Protein AF-A0A6C0JIH0-F1 (afdb_monomer)

Radius of gyration: 17.55 Å; Cα contacts (8 Å, |Δi|>4): 135; chains: 1; bounding box: 42×33×51 Å

Structure (mmCIF, N/CA/C/O backbone):
data_AF-A0A6C0JIH0-F1
#
_entry.id   AF-A0A6C0JIH0-F1
#
loop_
_atom_site.group_PDB
_atom_site.id
_atom_site.type_symbol
_atom_site.label_atom_id
_atom_site.label_alt_id
_atom_site.label_comp_id
_atom_site.label_asym_id
_atom_site.label_entity_id
_atom_site.label_seq_id
_atom_site.pdbx_PDB_ins_code
_atom_site.Cartn_x
_atom_site.Cartn_y
_atom_site.Cartn_z
_atom_site.occupancy
_atom_site.B_iso_or_equiv
_atom_site.auth_seq_id
_atom_site.auth_comp_id
_atom_site.auth_asym_id
_atom_site.auth_atom_id
_atom_site.pdbx_PDB_model_num
ATOM 1 N N . MET A 1 1 ? 22.378 2.045 -14.310 1.00 65.38 1 MET A N 1
ATOM 2 C CA . MET A 1 1 ? 21.344 2.933 -13.724 1.00 65.38 1 MET A CA 1
ATOM 3 C C . MET A 1 1 ? 20.249 2.045 -13.143 1.00 65.38 1 MET A C 1
ATOM 5 O O . MET A 1 1 ? 20.230 0.883 -13.535 1.00 65.38 1 MET A O 1
ATOM 9 N N . PRO A 1 2 ? 19.409 2.491 -12.189 1.00 82.62 2 PRO A N 1
ATOM 10 C CA . PRO A 1 2 ? 18.279 1.664 -11.774 1.00 82.62 2 PRO A CA 1
ATOM 11 C C . PRO A 1 2 ? 17.350 1.411 -12.972 1.00 82.62 2 PRO A C 1
ATOM 13 O O . PRO A 1 2 ? 17.212 2.268 -13.845 1.00 82.62 2 PRO A O 1
ATOM 16 N N . GLU A 1 3 ? 16.750 0.228 -13.029 1.00 93.25 3 GLU A N 1
ATOM 17 C CA . GLU A 1 3 ? 15.814 -0.181 -14.080 1.00 93.25 3 GLU A CA 1
ATOM 18 C C . GLU A 1 3 ? 14.393 -0.189 -13.512 1.00 93.25 3 GLU A C 1
ATOM 20 O O . GLU A 1 3 ? 14.162 -0.622 -12.381 1.00 93.25 3 GLU A O 1
ATOM 25 N N . CYS A 1 4 ? 13.428 0.324 -14.273 1.00 96.00 4 CYS A N 1
ATOM 26 C CA . CYS A 1 4 ? 12.030 0.291 -13.879 1.00 96.00 4 CYS A CA 1
ATOM 27 C C . CYS A 1 4 ? 11.473 -1.120 -14.095 1.00 96.00 4 CYS A C 1
ATOM 29 O O . CYS A 1 4 ? 11.242 -1.507 -15.235 1.00 96.00 4 CYS A O 1
ATOM 31 N N . ALA A 1 5 ? 11.166 -1.856 -13.023 1.00 94.56 5 ALA A N 1
ATOM 32 C CA . ALA A 1 5 ? 10.675 -3.239 -13.129 1.00 94.56 5 ALA A CA 1
ATOM 33 C C . ALA A 1 5 ? 9.310 -3.393 -13.842 1.00 94.56 5 ALA A C 1
ATOM 35 O O . ALA A 1 5 ? 8.899 -4.510 -14.127 1.00 94.56 5 ALA A O 1
ATOM 36 N N . ILE A 1 6 ? 8.609 -2.288 -14.128 1.00 94.75 6 ILE A N 1
ATOM 37 C CA . ILE A 1 6 ? 7.321 -2.290 -14.839 1.00 94.75 6 ILE A CA 1
ATOM 38 C C . ILE A 1 6 ? 7.528 -2.278 -16.362 1.00 94.75 6 ILE A C 1
ATOM 40 O O . ILE A 1 6 ? 6.880 -3.033 -17.076 1.00 94.75 6 ILE A O 1
ATOM 44 N N . CYS A 1 7 ? 8.413 -1.415 -16.878 1.00 95.94 7 CYS A N 1
ATOM 45 C CA . CYS A 1 7 ? 8.642 -1.265 -18.324 1.00 95.94 7 CYS A CA 1
ATOM 46 C C . CYS A 1 7 ? 10.008 -1.773 -18.804 1.00 95.94 7 CYS A C 1
ATOM 48 O O . CYS A 1 7 ? 10.285 -1.713 -19.999 1.00 95.94 7 CYS A O 1
ATOM 50 N N . LEU A 1 8 ? 10.861 -2.228 -17.880 1.00 94.56 8 LEU A N 1
ATOM 51 C CA . LEU A 1 8 ? 12.240 -2.674 -18.110 1.00 94.56 8 LEU A CA 1
ATOM 52 C C . LEU A 1 8 ? 13.145 -1.602 -18.749 1.00 94.56 8 LEU A C 1
ATOM 54 O O . LEU A 1 8 ? 14.182 -1.902 -19.329 1.00 94.56 8 LEU A O 1
ATOM 58 N N . GLY A 1 9 ? 12.748 -0.329 -18.661 1.00 94.88 9 GLY A N 1
ATOM 59 C CA . GLY A 1 9 ? 13.534 0.811 -19.129 1.00 94.88 9 GLY A CA 1
ATOM 60 C C . GLY A 1 9 ? 14.396 1.416 -18.022 1.00 94.88 9 GLY A C 1
ATOM 61 O O . GLY A 1 9 ? 14.015 1.401 -16.849 1.00 94.88 9 GLY A O 1
ATOM 62 N N . GLU A 1 10 ? 15.531 2.015 -18.392 1.00 94.44 10 GLU A N 1
ATOM 63 C CA . GLU A 1 10 ? 16.368 2.769 -17.453 1.00 94.44 10 GLU A CA 1
ATOM 64 C C . GLU A 1 10 ? 15.574 3.909 -16.806 1.00 94.44 10 GLU A C 1
ATOM 66 O O . GLU A 1 10 ? 15.015 4.761 -17.495 1.00 94.44 10 GLU A O 1
ATOM 71 N N . VAL A 1 11 ? 15.581 3.970 -15.474 1.00 94.25 11 VAL A N 1
ATOM 72 C CA . VAL A 1 11 ? 14.970 5.057 -14.710 1.00 94.25 11 VAL A CA 1
ATOM 73 C C . VAL A 1 11 ? 16.050 5.868 -14.007 1.00 94.25 11 VAL A C 1
ATOM 75 O O . VAL A 1 11 ? 17.052 5.354 -13.513 1.00 94.25 11 VAL A O 1
ATOM 78 N N . ARG A 1 12 ? 15.856 7.185 -13.960 1.00 89.31 12 ARG A N 1
ATOM 79 C CA . ARG A 1 12 ? 16.715 8.099 -13.202 1.00 89.31 12 ARG A CA 1
ATOM 80 C C . ARG A 1 12 ? 15.926 8.720 -12.068 1.00 89.31 12 ARG A C 1
ATOM 82 O O . ARG A 1 12 ? 14.795 9.155 -12.287 1.00 89.31 12 ARG A O 1
ATOM 89 N N . SER A 1 13 ? 16.555 8.818 -10.900 1.00 86.69 13 SER A N 1
ATOM 90 C CA . SER A 1 13 ? 16.033 9.573 -9.765 1.00 86.69 13 SER A CA 1
ATOM 91 C C . SER A 1 13 ? 15.925 11.045 -10.154 1.00 86.69 13 SER A C 1
ATOM 93 O O . SER A 1 13 ? 16.925 11.699 -10.451 1.00 86.69 13 SER A O 1
ATOM 95 N N . THR A 1 14 ? 14.705 11.563 -10.188 1.00 88.31 14 THR A N 1
ATOM 96 C CA . THR A 1 14 ? 14.410 12.966 -10.511 1.00 88.31 14 THR A CA 1
ATOM 97 C C . THR A 1 14 ? 13.363 13.491 -9.534 1.00 88.31 14 THR A C 1
ATOM 99 O O . THR A 1 14 ? 12.845 12.733 -8.719 1.00 88.31 14 THR A O 1
ATOM 102 N N . ARG A 1 15 ? 13.001 14.778 -9.627 1.00 83.69 15 ARG A N 1
ATOM 103 C CA . ARG A 1 15 ? 11.861 15.315 -8.860 1.00 83.69 15 ARG A CA 1
ATOM 104 C C . ARG A 1 15 ? 10.540 14.598 -9.168 1.00 83.69 15 ARG A C 1
ATOM 106 O O . ARG A 1 15 ? 9.658 14.616 -8.326 1.00 83.69 15 ARG A O 1
ATOM 113 N N . ALA A 1 16 ? 10.410 14.002 -10.355 1.00 86.31 16 ALA A N 1
ATOM 114 C CA . ALA A 1 16 ? 9.224 13.247 -10.751 1.00 86.31 16 ALA A CA 1
ATOM 115 C C . ALA A 1 16 ? 9.332 11.758 -10.373 1.00 86.31 16 ALA A C 1
ATOM 117 O O . ALA A 1 16 ? 8.358 11.157 -9.930 1.00 86.31 16 ALA A O 1
ATOM 118 N N . ASN A 1 17 ? 10.517 11.161 -10.517 1.00 89.12 17 ASN A N 1
ATOM 119 C CA . ASN A 1 17 ? 10.767 9.750 -10.213 1.00 89.12 17 ASN A CA 1
ATOM 120 C C . ASN A 1 17 ? 11.426 9.621 -8.834 1.00 89.12 17 ASN A C 1
ATOM 122 O O . ASN A 1 17 ? 12.623 9.329 -8.728 1.00 89.12 17 ASN A O 1
ATOM 126 N N . THR A 1 18 ? 10.671 9.908 -7.779 1.00 89.19 18 THR A N 1
ATOM 127 C CA . THR A 1 18 ? 11.139 9.698 -6.407 1.00 89.19 18 THR A CA 1
ATOM 128 C C . THR A 1 18 ? 10.985 8.228 -6.010 1.00 89.19 18 THR A C 1
ATOM 130 O O . THR A 1 18 ? 10.045 7.574 -6.469 1.00 89.19 18 THR A O 1
ATOM 133 N N . PRO A 1 19 ? 11.867 7.690 -5.151 1.00 91.94 19 PRO A N 1
ATOM 134 C CA . PRO A 1 19 ? 11.647 6.379 -4.559 1.00 91.94 19 PRO A CA 1
ATOM 135 C C . PRO A 1 19 ? 10.316 6.326 -3.806 1.00 91.94 19 PRO A C 1
ATOM 137 O O . PRO A 1 19 ? 9.944 7.289 -3.133 1.00 91.94 19 PRO A O 1
ATOM 140 N N . ILE A 1 20 ? 9.621 5.194 -3.893 1.00 92.69 20 ILE A N 1
ATOM 141 C CA . ILE A 1 20 ? 8.465 4.909 -3.032 1.00 92.69 20 ILE A CA 1
ATOM 142 C C . ILE A 1 20 ? 8.936 4.536 -1.614 1.00 92.69 20 ILE A C 1
ATOM 144 O O . ILE A 1 20 ? 10.136 4.388 -1.377 1.00 92.69 20 ILE A O 1
ATOM 148 N N . ARG A 1 21 ? 8.005 4.335 -0.667 1.00 89.19 21 ARG A N 1
ATOM 149 C CA . ARG A 1 21 ? 8.291 4.069 0.763 1.00 89.19 21 ARG A CA 1
ATOM 150 C C . ARG A 1 21 ? 9.357 2.989 1.000 1.00 89.19 21 ARG A C 1
ATOM 152 O O . ARG A 1 21 ? 10.185 3.131 1.891 1.00 89.19 21 ARG A O 1
ATOM 159 N N . CYS A 1 22 ? 9.371 1.926 0.193 1.00 91.69 22 CYS A N 1
ATOM 160 C CA . CYS A 1 22 ? 10.333 0.828 0.327 1.00 91.69 22 CYS A CA 1
ATOM 161 C C . CYS A 1 22 ? 11.723 1.105 -0.286 1.00 91.69 22 CYS A C 1
ATOM 163 O O . CYS A 1 22 ? 12.579 0.226 -0.248 1.00 91.69 2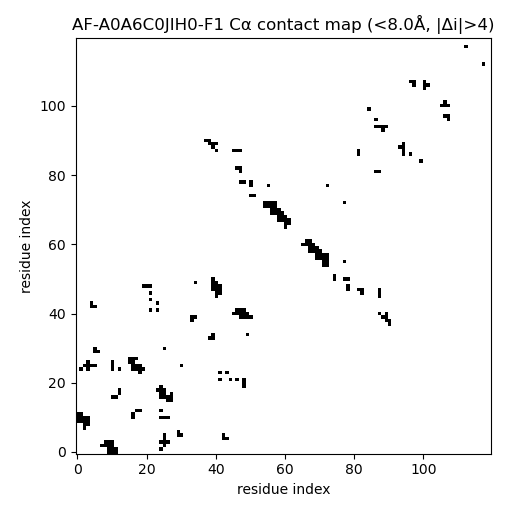2 CYS A O 1
ATOM 165 N N . GLY A 1 23 ? 11.940 2.274 -0.899 1.00 92.12 23 GLY A N 1
ATOM 166 C CA . GLY A 1 23 ? 13.212 2.690 -1.502 1.00 92.12 23 GLY A CA 1
ATOM 167 C C . GLY A 1 23 ? 13.401 2.338 -2.984 1.00 92.12 23 GLY A C 1
ATOM 168 O O . GLY A 1 23 ? 14.388 2.766 -3.579 1.00 92.12 23 GLY A O 1
ATOM 169 N N . HIS A 1 24 ? 12.472 1.607 -3.609 1.00 94.50 24 HIS A N 1
ATOM 170 C CA . HIS A 1 24 ? 12.531 1.298 -5.046 1.00 94.50 24 HIS A CA 1
ATOM 171 C C . HIS A 1 24 ? 12.050 2.478 -5.900 1.00 94.50 24 HIS A C 1
ATOM 173 O O . HIS A 1 24 ? 11.208 3.264 -5.466 1.00 94.50 24 HIS A O 1
ATOM 179 N N . ILE A 1 25 ? 12.584 2.608 -7.118 1.00 95.44 25 ILE A N 1
ATOM 180 C CA . ILE A 1 25 ? 12.318 3.735 -8.022 1.00 95.44 25 ILE A CA 1
ATOM 181 C C . ILE A 1 25 ? 11.697 3.214 -9.313 1.00 95.44 25 ILE A C 1
ATOM 183 O O . ILE A 1 25 ? 12.180 2.252 -9.904 1.00 95.44 25 ILE A O 1
ATOM 187 N N . PHE A 1 26 ? 10.659 3.901 -9.775 1.00 96.25 26 PHE A N 1
ATOM 188 C CA . PHE A 1 26 ? 9.955 3.613 -11.019 1.00 96.25 26 PHE A CA 1
ATOM 189 C C . PHE A 1 26 ? 9.714 4.923 -11.770 1.00 96.25 26 PHE A C 1
ATOM 191 O O . PHE A 1 26 ? 9.814 6.007 -11.190 1.00 96.25 26 PHE A O 1
ATOM 198 N N . HIS A 1 27 ? 9.392 4.846 -13.060 1.00 96.56 27 HIS A N 1
ATOM 199 C CA . HIS A 1 27 ? 8.872 6.020 -13.752 1.00 96.56 27 HIS A CA 1
ATOM 200 C C . HIS A 1 27 ? 7.532 6.430 -13.137 1.00 96.56 27 HIS A C 1
ATOM 202 O O . HIS A 1 27 ? 6.692 5.561 -12.897 1.00 96.56 27 HIS A O 1
ATOM 208 N N . SER A 1 28 ? 7.299 7.734 -12.953 1.00 94.50 28 SER A N 1
ATOM 209 C CA . SER A 1 28 ? 6.048 8.237 -12.363 1.00 94.50 28 SER A CA 1
ATOM 210 C C . SER A 1 28 ? 4.810 7.710 -13.093 1.00 94.50 28 SER A C 1
ATOM 212 O O . SER A 1 28 ? 3.846 7.306 -12.457 1.00 94.50 28 SER A O 1
ATOM 214 N N . HIS A 1 29 ? 4.852 7.652 -14.429 1.00 95.00 29 HIS A N 1
ATOM 215 C CA . HIS A 1 29 ? 3.738 7.136 -15.229 1.00 95.00 29 HIS A CA 1
ATOM 216 C C . HIS A 1 29 ? 3.545 5.620 -15.072 1.00 95.00 29 HIS A C 1
ATOM 218 O O . HIS A 1 29 ? 2.412 5.154 -15.060 1.00 95.00 29 HIS A O 1
ATOM 224 N N . CYS A 1 30 ? 4.629 4.847 -14.923 1.00 96.50 30 CYS A N 1
ATOM 225 C CA . CYS A 1 30 ? 4.537 3.404 -14.712 1.00 96.50 30 CYS A CA 1
ATOM 226 C C . CYS A 1 30 ? 3.901 3.090 -13.359 1.00 96.50 30 CYS A C 1
ATOM 228 O O . CYS A 1 30 ? 2.974 2.291 -13.297 1.00 96.50 30 CYS A O 1
ATOM 230 N N . ILE A 1 31 ? 4.381 3.727 -12.285 1.00 94.81 31 ILE A N 1
ATOM 231 C CA . ILE A 1 31 ? 3.851 3.468 -10.943 1.00 94.81 31 ILE A CA 1
ATOM 232 C C . ILE A 1 31 ? 2.435 4.023 -10.770 1.00 94.81 31 ILE A C 1
ATOM 234 O O . ILE A 1 31 ? 1.643 3.428 -10.052 1.00 94.81 31 ILE A O 1
ATOM 238 N N . GLN A 1 32 ? 2.085 5.114 -11.460 1.00 93.12 32 GLN A N 1
ATOM 239 C CA . GLN A 1 32 ? 0.709 5.604 -11.470 1.00 93.12 32 GLN A CA 1
ATOM 240 C C . GLN A 1 32 ? -0.229 4.611 -12.161 1.00 93.12 32 GLN A C 1
ATOM 242 O O . GLN A 1 32 ? -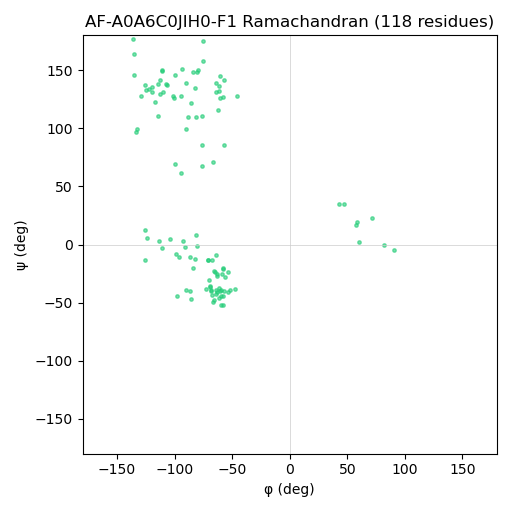1.224 4.232 -11.564 1.00 93.12 32 GLN A O 1
ATOM 247 N N . LYS A 1 33 ? 0.130 4.103 -13.349 1.00 94.12 33 LYS A N 1
ATOM 248 C CA . LYS A 1 33 ? -0.663 3.069 -14.035 1.00 94.12 33 LYS A CA 1
ATOM 249 C C . LYS A 1 33 ? -0.841 1.818 -13.170 1.00 94.12 33 LYS A C 1
ATOM 251 O O . LYS A 1 33 ? -1.923 1.258 -13.128 1.00 94.12 33 LYS A O 1
ATOM 256 N N . TRP A 1 34 ? 0.210 1.420 -12.451 1.00 93.19 34 TRP A N 1
ATOM 257 C CA . TRP A 1 34 ? 0.158 0.309 -11.498 1.00 93.19 34 TRP A CA 1
ATOM 258 C C . TRP A 1 34 ? -0.898 0.539 -10.406 1.00 93.19 34 TRP A C 1
ATOM 260 O O . TRP A 1 34 ? -1.700 -0.347 -10.133 1.00 93.19 34 TRP A O 1
ATOM 270 N N . LYS A 1 35 ? -0.957 1.756 -9.845 1.00 89.81 35 LYS A N 1
ATOM 271 C CA . LYS A 1 35 ? -2.009 2.146 -8.895 1.00 89.81 35 LYS A CA 1
ATOM 272 C C . LYS A 1 35 ? -3.398 2.160 -9.526 1.00 89.81 35 LYS A C 1
ATOM 274 O O . LYS A 1 35 ? -4.347 1.719 -8.891 1.00 89.81 35 LYS A O 1
ATOM 279 N N . ASP A 1 36 ? -3.512 2.677 -10.746 1.00 88.50 36 ASP A N 1
ATOM 280 C CA . ASP A 1 36 ? -4.786 2.773 -11.466 1.00 88.50 36 ASP A CA 1
ATOM 281 C C . ASP A 1 36 ? -5.354 1.379 -11.807 1.00 88.50 36 ASP A C 1
ATOM 283 O O . ASP A 1 36 ? -6.560 1.226 -11.965 1.00 88.50 36 ASP A O 1
ATOM 287 N N . GLU A 1 37 ? -4.497 0.355 -11.869 1.00 86.75 37 GLU A N 1
ATOM 288 C CA . GLU A 1 37 ? -4.864 -1.066 -11.984 1.00 86.75 37 GLU A CA 1
ATOM 289 C C . GLU A 1 37 ? -5.245 -1.702 -10.627 1.00 86.75 37 GLU A C 1
ATOM 291 O O . GLU A 1 37 ? -5.393 -2.916 -10.535 1.00 86.75 37 GLU A O 1
ATOM 296 N N . GLY A 1 38 ? -5.374 -0.905 -9.560 1.00 81.00 38 GLY A N 1
ATOM 297 C CA . GLY A 1 38 ? -5.711 -1.363 -8.207 1.00 81.00 38 GLY A CA 1
ATOM 298 C C . GLY A 1 38 ? -4.522 -1.905 -7.409 1.00 81.00 38 GLY A C 1
ATOM 299 O O . GLY A 1 38 ? -4.671 -2.263 -6.243 1.00 81.00 38 GLY A O 1
ATOM 300 N N . LYS A 1 39 ? -3.314 -1.933 -7.987 1.00 85.81 39 LYS A N 1
ATOM 301 C CA . LYS A 1 39 ? -2.138 -2.532 -7.346 1.00 85.81 39 LYS A CA 1
ATOM 302 C C . LYS A 1 39 ? -1.442 -1.533 -6.430 1.00 85.81 39 LYS A C 1
ATOM 304 O O . LYS A 1 39 ? -0.966 -0.477 -6.852 1.00 85.81 39 LYS A O 1
ATOM 309 N N . ASN A 1 40 ? -1.322 -1.891 -5.157 1.00 85.75 40 ASN A N 1
ATOM 310 C CA . ASN A 1 40 ? -0.763 -1.030 -4.113 1.00 85.75 40 ASN A CA 1
ATOM 311 C C . ASN A 1 40 ? 0.568 -1.536 -3.520 1.00 85.75 40 ASN A C 1
ATOM 313 O O . ASN A 1 40 ? 1.126 -0.921 -2.602 1.00 85.75 40 ASN A O 1
ATOM 317 N N . THR A 1 41 ? 1.091 -2.639 -4.055 1.00 88.38 41 THR A N 1
ATOM 318 C CA . THR A 1 41 ? 2.338 -3.294 -3.647 1.00 88.38 41 THR A CA 1
ATOM 319 C C . THR A 1 41 ? 3.492 -2.932 -4.583 1.00 88.38 41 THR A C 1
ATOM 321 O O . THR A 1 41 ? 3.327 -2.718 -5.786 1.00 88.38 41 THR A O 1
ATOM 324 N N . CYS A 1 42 ? 4.703 -2.831 -4.031 1.00 91.44 42 CYS A N 1
ATOM 325 C CA . CYS A 1 42 ? 5.905 -2.552 -4.808 1.00 91.44 42 CYS A CA 1
ATOM 326 C C . CYS A 1 42 ? 6.146 -3.665 -5.851 1.00 91.44 42 CYS A C 1
ATOM 328 O O . CYS A 1 42 ? 6.323 -4.814 -5.443 1.00 91.44 42 CYS A O 1
ATOM 330 N N . PRO A 1 43 ? 6.308 -3.350 -7.153 1.00 91.88 43 PRO A N 1
ATOM 331 C CA . PRO A 1 43 ? 6.589 -4.357 -8.185 1.00 91.88 43 PRO A CA 1
ATOM 332 C C . PRO A 1 43 ? 7.859 -5.192 -7.945 1.00 91.88 43 PRO A C 1
ATOM 334 O O . PRO A 1 43 ? 8.019 -6.261 -8.522 1.00 91.88 43 PRO A O 1
ATOM 337 N N . THR A 1 44 ? 8.786 -4.704 -7.113 1.00 91.75 44 THR A N 1
ATOM 338 C CA . THR A 1 44 ? 10.074 -5.361 -6.845 1.00 91.75 44 THR A CA 1
ATOM 339 C C . THR A 1 44 ? 10.073 -6.192 -5.564 1.00 91.75 44 THR A C 1
ATOM 341 O O . THR A 1 44 ? 10.596 -7.300 -5.560 1.00 91.75 44 THR A O 1
ATOM 344 N N . CYS A 1 45 ? 9.524 -5.670 -4.463 1.00 90.75 45 CYS A N 1
ATOM 345 C CA . CYS A 1 45 ? 9.592 -6.332 -3.152 1.00 90.75 45 CYS A CA 1
ATOM 346 C C . CYS A 1 45 ? 8.236 -6.580 -2.493 1.00 90.75 45 CYS A C 1
ATOM 348 O O . CYS A 1 45 ? 8.206 -6.996 -1.340 1.00 90.75 45 CYS A O 1
ATOM 350 N N . ARG A 1 46 ? 7.135 -6.286 -3.194 1.00 87.00 46 ARG A N 1
ATOM 351 C CA . ARG A 1 46 ? 5.741 -6.486 -2.768 1.00 87.00 46 ARG A CA 1
ATOM 352 C C . ARG A 1 46 ? 5.298 -5.751 -1.498 1.00 87.00 46 ARG A C 1
ATOM 354 O O . ARG A 1 46 ? 4.134 -5.826 -1.136 1.00 87.00 46 ARG A O 1
ATOM 361 N N . LYS A 1 47 ? 6.165 -4.952 -0.870 1.00 85.12 47 LYS A N 1
ATOM 362 C CA . LYS A 1 47 ? 5.777 -4.080 0.250 1.00 85.12 47 LYS A CA 1
ATOM 363 C C . LYS A 1 47 ? 4.726 -3.060 -0.179 1.00 85.12 47 LYS A C 1
ATOM 365 O O . LYS A 1 47 ? 4.890 -2.431 -1.230 1.00 85.12 47 LYS A O 1
ATOM 370 N N . VAL A 1 48 ? 3.706 -2.857 0.652 1.00 86.06 48 VAL A N 1
ATOM 371 C CA . VAL A 1 48 ? 2.655 -1.866 0.399 1.00 86.06 48 VAL A CA 1
ATOM 372 C C . VAL A 1 48 ? 3.250 -0.459 0.395 1.00 86.06 48 VAL A C 1
ATOM 374 O O . VAL A 1 48 ? 4.016 -0.074 1.286 1.00 86.06 48 VAL A O 1
ATOM 377 N N . PHE A 1 49 ? 2.914 0.315 -0.634 1.00 89.56 49 PHE A N 1
ATOM 378 C CA . PHE A 1 49 ? 3.382 1.693 -0.792 1.00 89.56 49 PHE A CA 1
ATOM 379 C C . PHE A 1 49 ? 2.252 2.704 -0.981 1.00 89.56 49 PHE A C 1
ATOM 381 O O . PHE A 1 49 ? 2.506 3.901 -0.854 1.00 89.56 49 PHE A O 1
ATOM 388 N N . ASP A 1 50 ? 1.030 2.240 -1.248 1.00 87.62 50 ASP A N 1
ATOM 389 C CA . ASP A 1 50 ? -0.154 3.083 -1.345 1.00 87.62 50 ASP A CA 1
ATOM 390 C C . ASP A 1 50 ? -1.290 2.532 -0.478 1.00 87.62 50 ASP A C 1
ATOM 392 O O . ASP A 1 50 ? -1.658 1.365 -0.567 1.00 87.62 50 ASP A O 1
ATOM 396 N N . VAL A 1 51 ? -1.847 3.383 0.377 1.00 85.19 51 VAL A N 1
ATOM 397 C CA . VAL A 1 51 ? -3.003 3.048 1.228 1.00 85.19 51 VAL A CA 1
ATOM 398 C C . VAL A 1 51 ? -4.137 4.051 1.053 1.00 85.19 51 VAL A C 1
ATOM 400 O O . VAL A 1 51 ? -5.071 4.082 1.842 1.00 85.19 51 VAL A O 1
ATOM 403 N N . SER A 1 52 ? -4.051 4.887 0.015 1.00 84.25 52 SER A N 1
ATOM 404 C CA . SER A 1 52 ? -4.953 6.024 -0.197 1.00 84.25 52 SER A CA 1
ATOM 405 C C . SER A 1 52 ? -6.404 5.613 -0.453 1.00 84.25 52 SER A C 1
ATOM 407 O O . SER A 1 52 ? -7.323 6.383 -0.189 1.00 84.25 52 SER A O 1
ATOM 409 N N . GLN A 1 53 ? -6.591 4.385 -0.926 1.00 77.75 53 GLN A N 1
ATOM 410 C CA . GLN A 1 53 ? -7.880 3.750 -1.173 1.00 77.75 53 GLN A CA 1
ATOM 411 C C . GLN A 1 53 ? -8.515 3.130 0.085 1.00 77.75 53 GLN A C 1
ATOM 413 O O . GLN A 1 53 ? -9.701 2.821 0.073 1.00 77.75 53 GLN A O 1
ATOM 418 N N . PHE A 1 54 ? -7.773 2.993 1.192 1.00 78.38 54 PHE A N 1
ATOM 419 C CA . PHE A 1 54 ? -8.274 2.361 2.412 1.00 78.38 54 PHE A CA 1
ATOM 420 C C . PHE A 1 54 ? -8.526 3.380 3.520 1.00 78.38 54 PHE A C 1
ATOM 422 O O . PHE A 1 54 ? -7.701 4.247 3.808 1.00 78.38 54 PHE A O 1
ATOM 429 N N . LYS A 1 55 ? -9.648 3.211 4.221 1.00 83.69 55 LYS A N 1
ATOM 430 C CA . LYS A 1 55 ? -9.919 3.886 5.489 1.00 83.69 55 LYS A CA 1
ATOM 431 C C . LYS A 1 55 ? -9.979 2.843 6.595 1.00 83.69 55 LYS A C 1
ATOM 433 O O . LYS A 1 55 ? -10.931 2.074 6.663 1.00 83.69 55 LYS A O 1
ATOM 438 N N . VAL A 1 56 ? -8.985 2.848 7.478 1.00 83.00 56 VAL A N 1
ATOM 439 C CA . VAL A 1 56 ? -8.928 1.919 8.613 1.00 83.00 56 VAL A CA 1
ATOM 440 C C . VAL A 1 56 ? -9.367 2.636 9.884 1.00 83.00 56 VAL A C 1
ATOM 442 O O . VAL A 1 56 ? -8.848 3.701 10.227 1.00 83.00 56 VAL A O 1
ATOM 445 N N . THR A 1 57 ? -10.321 2.047 10.599 1.00 86.06 57 THR A N 1
ATOM 446 C CA . THR A 1 57 ? -10.793 2.538 11.896 1.00 86.06 57 THR A CA 1
ATOM 447 C C . THR A 1 57 ? -10.617 1.469 12.961 1.00 86.06 57 THR A C 1
ATOM 449 O O . THR A 1 57 ? -10.995 0.322 12.748 1.00 86.06 57 THR A O 1
ATOM 452 N N . LEU A 1 58 ? -10.086 1.855 14.118 1.00 86.06 58 LEU A N 1
ATOM 453 C CA . LEU A 1 58 ? -9.990 1.005 15.297 1.00 86.06 58 LEU A CA 1
ATOM 454 C C . LEU A 1 58 ? -11.115 1.362 16.264 1.00 86.06 58 LEU A C 1
ATOM 456 O O . LEU A 1 58 ? -11.221 2.517 16.677 1.00 86.06 58 LEU A O 1
ATOM 460 N N . THR A 1 59 ? -11.906 0.372 16.666 1.00 88.75 59 THR A N 1
ATOM 461 C CA . THR A 1 59 ? -12.924 0.528 17.708 1.00 88.75 59 THR A CA 1
ATOM 462 C C . THR A 1 59 ? -12.541 -0.289 18.932 1.00 88.75 59 THR A C 1
ATOM 464 O O . THR A 1 59 ? -12.239 -1.473 18.827 1.00 88.75 59 THR A O 1
ATOM 467 N N . VAL A 1 60 ? -12.570 0.341 20.105 1.00 89.69 60 VAL A N 1
ATOM 468 C CA . VAL A 1 60 ? -12.356 -0.316 21.398 1.00 89.69 60 VAL A CA 1
ATOM 469 C C . VAL A 1 60 ? -13.632 -0.193 22.215 1.00 89.69 60 VAL A C 1
ATOM 471 O O . VAL A 1 60 ? -14.093 0.920 22.471 1.00 89.69 60 VAL A O 1
ATOM 474 N N . GLN A 1 61 ? -14.187 -1.328 22.636 1.00 93.12 61 GLN A N 1
ATOM 475 C CA . GLN A 1 61 ? -15.380 -1.398 23.475 1.00 93.12 61 GLN A CA 1
ATOM 476 C C . GLN A 1 61 ? -15.023 -1.889 24.881 1.00 93.12 61 GLN A C 1
ATOM 478 O O . GLN A 1 61 ? -14.334 -2.893 25.057 1.00 93.12 61 GLN A O 1
ATOM 483 N N . ASN A 1 62 ? -15.508 -1.178 25.894 1.00 88.75 62 ASN A N 1
ATOM 484 C CA . ASN A 1 62 ? -15.446 -1.599 27.282 1.00 88.75 62 ASN A CA 1
ATOM 485 C C . ASN A 1 62 ? -16.682 -2.445 27.612 1.00 88.75 62 ASN A C 1
ATOM 487 O O . ASN A 1 62 ? -17.787 -1.923 27.738 1.00 88.75 62 ASN A O 1
ATOM 491 N N . ASN A 1 63 ? -16.494 -3.748 27.812 1.00 87.06 63 ASN A N 1
ATOM 492 C CA . ASN A 1 63 ? -17.600 -4.673 28.085 1.00 87.06 63 ASN A CA 1
ATOM 493 C C . ASN A 1 63 ? -18.232 -4.513 29.480 1.00 87.06 63 ASN A C 1
ATOM 495 O O . ASN A 1 63 ? -19.312 -5.047 29.714 1.00 87.06 63 ASN A O 1
ATOM 499 N N . TYR A 1 64 ? -17.595 -3.786 30.405 1.00 89.81 64 TYR A N 1
ATOM 500 C CA . TYR A 1 64 ? -18.145 -3.524 31.740 1.00 89.81 64 TYR A CA 1
ATOM 501 C C . TYR A 1 64 ? -19.050 -2.290 31.762 1.00 89.81 64 TYR A C 1
ATOM 503 O O . TYR A 1 64 ? -20.078 -2.301 32.435 1.00 89.81 64 TYR A O 1
ATOM 511 N N . THR A 1 65 ? -18.669 -1.228 31.045 1.00 92.19 65 THR A N 1
ATOM 512 C CA . THR A 1 65 ? -19.443 0.028 30.982 1.00 92.19 65 THR A CA 1
ATOM 513 C C . THR A 1 65 ? -20.317 0.135 29.734 1.00 92.19 65 THR A C 1
ATOM 515 O O . THR A 1 65 ? -21.136 1.044 29.646 1.00 92.19 65 THR A O 1
ATOM 518 N N . ALA A 1 66 ? -20.165 -0.796 28.785 1.00 90.56 66 ALA A N 1
ATOM 519 C CA . ALA A 1 66 ? -20.767 -0.776 27.452 1.00 90.56 66 ALA A CA 1
ATOM 520 C C . ALA A 1 66 ? -20.409 0.468 26.610 1.00 90.56 66 ALA A C 1
ATOM 522 O O . ALA A 1 66 ? -21.058 0.740 25.602 1.00 90.56 66 ALA A O 1
ATOM 523 N N . GLU A 1 67 ? -19.367 1.210 26.987 1.00 91.12 67 GLU A N 1
ATOM 524 C CA . GLU A 1 67 ? -18.871 2.361 26.229 1.00 91.12 67 GLU A CA 1
ATOM 525 C C . GLU A 1 67 ? -17.925 1.920 25.110 1.00 91.12 67 GLU A C 1
ATOM 527 O O . GLU A 1 67 ? -17.181 0.949 25.254 1.00 91.12 67 GLU A O 1
ATOM 532 N N . SER A 1 68 ? -17.900 2.659 24.002 1.00 93.88 68 SER A N 1
ATOM 533 C CA . SER A 1 68 ? -17.004 2.392 22.875 1.00 93.88 68 SER A CA 1
ATOM 534 C C . SER A 1 68 ? -16.352 3.665 22.358 1.00 93.88 68 SER A C 1
ATOM 536 O O . SER A 1 68 ? -16.996 4.712 22.311 1.00 93.88 68 SER A O 1
ATOM 538 N N . ASN A 1 69 ? -15.111 3.553 21.892 1.00 91.56 69 ASN A N 1
ATOM 539 C CA . ASN A 1 69 ? -14.394 4.626 21.212 1.00 91.56 69 ASN A CA 1
ATOM 540 C C . ASN A 1 69 ? -13.894 4.149 19.852 1.00 91.56 69 ASN A C 1
ATOM 542 O O . ASN A 1 69 ? -13.343 3.055 19.759 1.00 91.56 69 ASN A O 1
ATOM 546 N N . THR A 1 70 ? -14.038 4.988 18.825 1.00 93.69 70 THR A N 1
ATOM 547 C CA . THR A 1 70 ? -13.556 4.716 17.465 1.00 93.69 70 THR A CA 1
ATOM 548 C C . THR A 1 70 ? -12.551 5.777 17.043 1.00 93.69 70 THR A C 1
ATOM 550 O O . THR A 1 70 ? -12.819 6.971 17.161 1.00 93.69 70 THR A O 1
ATOM 553 N N . VAL A 1 71 ? -11.409 5.342 16.517 1.00 91.25 71 VAL A N 1
ATOM 554 C CA . VAL A 1 71 ? -10.329 6.206 16.031 1.00 91.25 71 VAL A CA 1
ATOM 555 C C . VAL A 1 71 ? -10.022 5.848 14.581 1.00 91.25 71 VAL A C 1
ATOM 557 O O . VAL A 1 71 ? -9.894 4.675 14.242 1.00 91.25 71 VAL A O 1
ATOM 560 N N . SER A 1 72 ? -9.912 6.856 13.716 1.00 91.00 72 SER A N 1
ATOM 561 C CA . SER A 1 72 ? -9.411 6.667 12.347 1.00 91.00 72 SER A CA 1
ATOM 562 C C . SER A 1 72 ? -7.889 6.664 12.364 1.00 91.00 72 SER A C 1
ATOM 564 O O . SER A 1 72 ? -7.284 7.497 13.036 1.00 91.00 72 SER A O 1
ATOM 566 N N . LEU A 1 73 ? -7.278 5.718 11.658 1.00 88.50 73 LEU A N 1
ATOM 567 C CA . LEU A 1 73 ? -5.830 5.571 11.632 1.00 88.50 73 LEU A CA 1
ATOM 568 C C . LEU A 1 73 ? -5.215 6.397 10.499 1.00 88.50 73 LEU A C 1
ATOM 570 O O . LEU A 1 73 ? -5.738 6.430 9.388 1.00 88.50 73 LEU A O 1
ATOM 574 N N . GLU A 1 74 ? -4.084 7.033 10.791 1.00 89.88 74 GLU A N 1
ATOM 575 C CA . GLU A 1 74 ? -3.264 7.742 9.804 1.00 89.88 74 GLU A CA 1
ATOM 576 C C . GLU A 1 74 ? -2.468 6.756 8.938 1.00 89.88 74 GLU A C 1
ATOM 578 O O . GLU A 1 74 ? -2.170 5.636 9.366 1.00 89.88 74 GLU A O 1
ATOM 583 N N . SER A 1 75 ? -2.042 7.188 7.746 1.00 87.19 75 SER A N 1
ATOM 584 C CA . SER A 1 75 ? -1.343 6.335 6.770 1.00 87.19 75 SER A CA 1
ATOM 585 C C . SER A 1 75 ? -0.143 5.582 7.352 1.00 87.19 75 SER A C 1
ATOM 587 O O . SER A 1 75 ? 0.054 4.417 7.027 1.00 87.19 75 SER A O 1
ATOM 589 N N . GLU A 1 76 ? 0.649 6.200 8.236 1.00 86.62 76 GLU A N 1
ATOM 590 C CA . GLU A 1 76 ? 1.791 5.537 8.888 1.00 86.62 76 GLU A CA 1
ATOM 591 C C . GLU A 1 76 ? 1.368 4.356 9.769 1.00 86.62 76 GLU A C 1
ATOM 593 O O . GLU A 1 76 ? 2.008 3.305 9.743 1.00 86.62 76 GLU A O 1
ATOM 598 N N . ALA A 1 77 ? 0.273 4.501 10.519 1.00 84.56 77 ALA A N 1
ATOM 599 C CA . ALA A 1 77 ? -0.268 3.422 11.335 1.00 84.56 77 ALA A CA 1
ATOM 600 C C . ALA A 1 77 ? -0.830 2.299 10.453 1.00 84.56 77 ALA A C 1
ATOM 602 O O . ALA A 1 77 ? -0.587 1.130 10.738 1.00 84.56 77 ALA A O 1
ATOM 603 N N . ILE A 1 78 ? -1.506 2.650 9.353 1.00 84.25 78 ILE A N 1
ATOM 604 C CA . ILE A 1 78 ? -2.020 1.680 8.375 1.00 84.25 78 ILE A CA 1
ATOM 605 C C . ILE A 1 78 ? -0.871 0.881 7.757 1.00 84.25 78 ILE A C 1
ATOM 607 O O . ILE A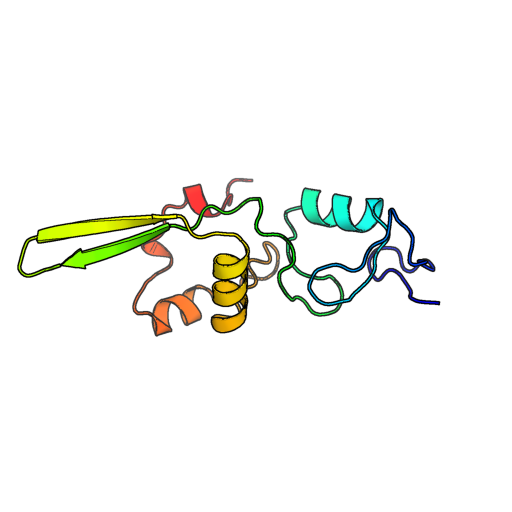 1 78 ? -0.919 -0.344 7.706 1.00 84.25 78 ILE A O 1
ATOM 611 N N . PHE A 1 79 ? 0.196 1.561 7.346 1.00 82.62 79 PHE A N 1
ATOM 612 C CA . PHE A 1 79 ? 1.381 0.912 6.812 1.00 82.62 79 PHE A CA 1
ATOM 613 C C . PHE A 1 79 ? 2.034 -0.047 7.814 1.00 82.62 79 PHE A C 1
ATOM 615 O O . PHE A 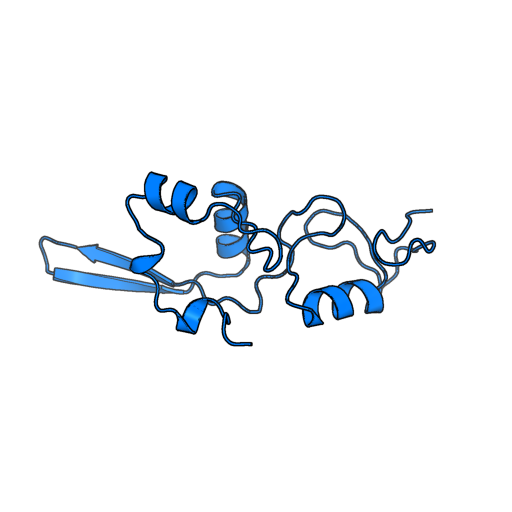1 79 ? 2.392 -1.156 7.438 1.00 82.62 79 PHE A O 1
ATOM 622 N N . ASN A 1 80 ? 2.172 0.359 9.079 1.00 79.81 80 ASN A N 1
ATOM 623 C CA . ASN A 1 80 ? 2.739 -0.506 10.114 1.00 79.81 80 ASN A CA 1
ATOM 624 C C . ASN A 1 80 ? 1.868 -1.742 10.356 1.00 79.81 80 ASN A C 1
ATOM 626 O O . ASN A 1 80 ? 2.402 -2.829 10.531 1.00 79.81 80 ASN A O 1
ATOM 630 N N . ILE A 1 81 ? 0.542 -1.587 10.339 1.00 78.06 81 ILE A N 1
ATOM 631 C CA . ILE A 1 81 ? -0.401 -2.708 10.424 1.00 78.06 81 ILE A CA 1
ATOM 632 C C . ILE A 1 81 ? -0.171 -3.662 9.248 1.00 78.06 81 ILE A C 1
ATOM 634 O O . ILE A 1 81 ? 0.064 -4.845 9.468 1.00 78.06 81 ILE A O 1
ATOM 638 N N . MET A 1 82 ? -0.150 -3.157 8.013 1.00 74.44 82 MET A N 1
ATOM 639 C CA . MET A 1 82 ? 0.079 -3.993 6.830 1.00 74.44 82 MET A CA 1
ATOM 640 C C . MET A 1 82 ? 1.446 -4.689 6.849 1.00 74.44 82 MET A C 1
ATOM 642 O O . MET A 1 82 ? 1.534 -5.848 6.459 1.00 74.44 82 MET A O 1
ATOM 646 N N . ASP A 1 83 ? 2.489 -4.016 7.345 1.00 71.00 83 ASP A N 1
ATOM 647 C CA . ASP A 1 83 ? 3.828 -4.594 7.503 1.00 71.00 83 ASP A CA 1
ATOM 648 C C . ASP A 1 83 ? 3.862 -5.686 8.598 1.00 71.00 83 ASP A C 1
ATOM 650 O O . ASP A 1 83 ? 4.550 -6.691 8.432 1.00 71.00 83 ASP A O 1
ATOM 654 N N . ILE A 1 84 ? 3.143 -5.504 9.717 1.00 71.56 84 ILE A N 1
ATOM 655 C CA . ILE A 1 84 ? 3.064 -6.479 10.824 1.00 71.56 84 ILE A CA 1
ATOM 656 C C . ILE A 1 84 ? 2.321 -7.743 10.392 1.00 71.56 84 ILE A C 1
ATOM 658 O O . ILE A 1 84 ? 2.740 -8.846 10.734 1.00 71.56 84 ILE A O 1
ATOM 662 N N . PHE A 1 85 ? 1.214 -7.574 9.674 1.00 63.81 85 PHE A N 1
ATOM 663 C CA . PHE A 1 85 ? 0.335 -8.675 9.290 1.00 63.81 85 PHE A CA 1
ATOM 664 C C . PHE A 1 85 ? 0.661 -9.276 7.913 1.00 63.81 85 PHE A C 1
ATOM 666 O O . PHE A 1 85 ? 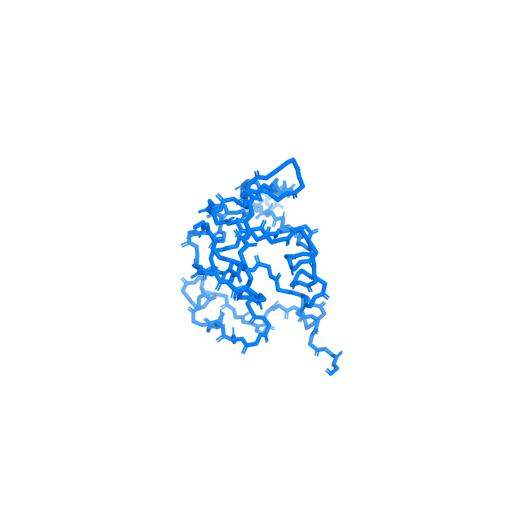-0.071 -10.150 7.462 1.00 63.81 85 PHE A O 1
ATOM 673 N N . ASP A 1 86 ? 1.713 -8.8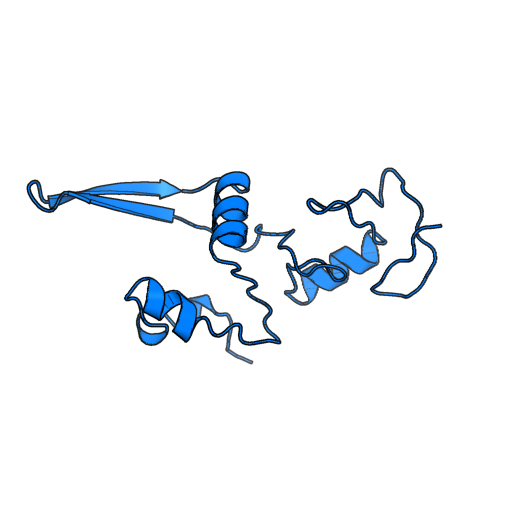01 7.234 1.00 63.19 86 ASP A N 1
ATOM 674 C CA . ASP A 1 86 ? 2.051 -9.145 5.838 1.00 63.19 86 ASP A CA 1
ATOM 675 C C . ASP A 1 86 ? 0.834 -9.073 4.889 1.00 63.19 86 ASP A C 1
ATOM 677 O O . ASP A 1 86 ? 0.675 -9.849 3.945 1.00 63.19 86 ASP A O 1
ATOM 681 N N . MET A 1 87 ? -0.068 -8.123 5.158 1.00 61.06 87 MET A N 1
ATOM 682 C CA . MET A 1 87 ? -1.298 -7.938 4.395 1.00 61.06 87 MET A CA 1
ATOM 683 C C . MET A 1 87 ? -0.959 -7.267 3.062 1.00 61.06 87 MET A C 1
ATOM 685 O O . MET A 1 87 ? -1.018 -6.043 2.925 1.00 61.06 87 MET A O 1
ATOM 689 N N . SER A 1 88 ? -0.593 -8.066 2.061 1.00 53.97 88 SER A N 1
ATOM 690 C CA . SER A 1 88 ? -0.607 -7.626 0.666 1.00 53.97 88 SER A CA 1
ATOM 691 C C . SER A 1 88 ? -1.972 -7.951 0.064 1.00 53.97 88 SER A C 1
ATOM 693 O O . SER A 1 88 ? -2.255 -9.080 -0.308 1.00 53.97 88 SER A O 1
ATOM 695 N N . PHE A 1 89 ? -2.855 -6.955 -0.018 1.00 53.00 89 PHE A N 1
ATOM 696 C CA .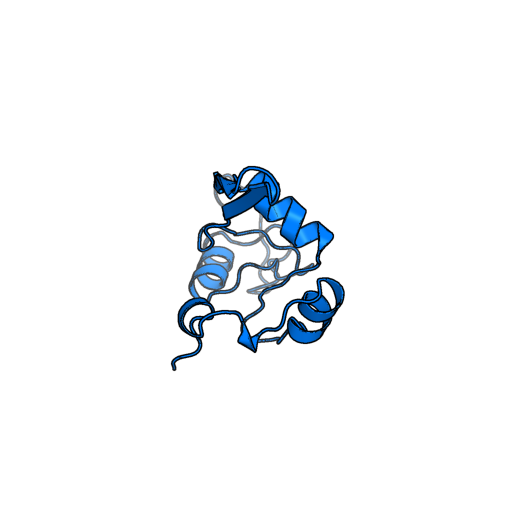 PHE A 1 89 ? -4.108 -7.075 -0.769 1.00 53.00 89 PHE A CA 1
ATOM 697 C C . PHE A 1 89 ? -3.794 -6.968 -2.268 1.00 53.00 89 PHE A C 1
ATOM 699 O O . PHE A 1 89 ? -4.088 -5.968 -2.915 1.00 53.00 89 PHE A O 1
ATOM 706 N N . ASP A 1 90 ? -3.096 -7.965 -2.807 1.00 45.72 90 ASP A N 1
ATOM 707 C CA . ASP A 1 90 ? -2.875 -8.081 -4.243 1.00 45.72 90 ASP A CA 1
ATOM 708 C C . ASP A 1 90 ? -4.140 -8.715 -4.838 1.00 45.72 90 ASP A C 1
ATOM 710 O O . ASP A 1 90 ? -4.425 -9.884 -4.596 1.00 45.72 90 ASP A O 1
ATOM 714 N N . VAL A 1 91 ? -4.936 -7.949 -5.589 1.00 47.03 91 VAL A N 1
ATOM 715 C CA . VAL A 1 91 ? -6.197 -8.426 -6.204 1.00 47.03 91 VAL A CA 1
ATOM 716 C C . VAL A 1 91 ? -5.996 -9.697 -7.052 1.00 47.03 91 VAL A C 1
ATOM 718 O O . VAL A 1 91 ? -6.923 -10.482 -7.227 1.00 47.03 91 VAL A O 1
ATOM 721 N N . GLU A 1 92 ? -4.781 -9.945 -7.548 1.00 47.12 92 GLU A N 1
ATOM 722 C CA . GLU A 1 92 ? -4.457 -11.101 -8.396 1.00 47.12 92 GLU A CA 1
ATOM 723 C C . GLU A 1 92 ? -3.863 -12.293 -7.637 1.00 47.12 92 GLU A C 1
ATOM 725 O O . G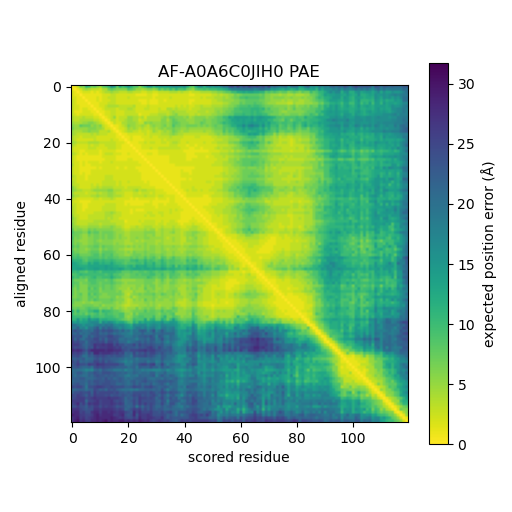LU A 1 92 ? -3.723 -13.380 -8.199 1.00 47.12 92 GLU A O 1
ATOM 730 N N . ASN A 1 93 ? -3.501 -12.112 -6.371 1.00 43.28 93 ASN A N 1
ATOM 731 C CA . ASN A 1 93 ? -2.962 -13.174 -5.547 1.00 43.28 93 ASN A CA 1
ATOM 732 C C . ASN A 1 93 ? -3.727 -13.101 -4.243 1.00 43.28 93 ASN A C 1
ATOM 734 O O . ASN A 1 93 ? -3.426 -12.260 -3.402 1.00 43.28 93 ASN A O 1
ATOM 738 N N . THR A 1 94 ? -4.728 -13.965 -4.098 1.00 43.84 94 THR A N 1
ATOM 739 C CA . THR A 1 94 ? -5.392 -14.201 -2.822 1.00 43.84 94 THR A CA 1
ATOM 740 C C . THR A 1 94 ? -4.312 -14.625 -1.827 1.00 43.84 94 THR A C 1
ATOM 742 O O . THR A 1 94 ? -4.040 -15.813 -1.652 1.00 43.84 94 THR A O 1
ATOM 745 N N . VAL A 1 95 ? -3.642 -13.652 -1.197 1.00 48.00 95 VAL A N 1
ATOM 746 C CA . VAL A 1 95 ? -3.064 -13.835 0.125 1.00 48.00 95 VAL A CA 1
ATOM 747 C C . VAL A 1 95 ? -4.178 -14.499 0.888 1.00 48.00 95 VAL A C 1
ATOM 749 O O . VAL A 1 95 ? -5.325 -14.057 0.784 1.00 48.00 95 VAL A O 1
ATOM 752 N N . ASP A 1 96 ? -3.856 -15.622 1.515 1.00 53.50 96 ASP A N 1
ATOM 753 C CA . ASP A 1 96 ? -4.790 -16.450 2.257 1.00 53.50 96 ASP A CA 1
ATOM 754 C C . ASP A 1 96 ? -5.242 -15.639 3.481 1.00 53.50 96 ASP A C 1
ATOM 756 O O . ASP A 1 96 ? -4.804 -15.814 4.613 1.00 53.50 96 ASP A O 1
ATOM 760 N N . LEU A 1 97 ? -6.040 -14.613 3.197 1.00 55.31 97 LEU A N 1
ATOM 761 C CA . LEU A 1 97 ? -6.589 -13.645 4.117 1.00 55.31 97 LEU A CA 1
ATOM 762 C C . LEU A 1 97 ? -7.499 -14.403 5.079 1.00 55.31 97 LEU A C 1
ATOM 764 O O . LEU A 1 97 ? -7.620 -14.003 6.224 1.00 55.31 97 LEU A O 1
ATOM 768 N N . ASP A 1 98 ? -8.024 -15.553 4.646 1.00 55.62 98 ASP A N 1
ATOM 769 C CA . ASP A 1 98 ? -8.655 -16.558 5.491 1.00 55.62 98 ASP A CA 1
ATOM 770 C C . ASP A 1 98 ? -7.700 -17.074 6.579 1.00 55.62 98 ASP A C 1
ATOM 772 O O . ASP A 1 98 ? -8.025 -16.967 7.756 1.00 55.62 98 ASP A O 1
ATOM 776 N N . SER A 1 99 ? -6.487 -17.520 6.228 1.00 56.44 99 SER A N 1
ATOM 777 C CA . SER A 1 99 ? -5.473 -17.950 7.205 1.00 56.44 99 SER A CA 1
ATOM 778 C C . SER A 1 99 ? -5.048 -16.836 8.174 1.00 56.44 99 SER A C 1
ATOM 780 O O . SER A 1 99 ? -4.889 -17.086 9.367 1.00 56.44 99 SER A O 1
ATOM 782 N N . LEU A 1 100 ? -4.891 -15.594 7.700 1.00 59.44 100 LEU A N 1
ATOM 783 C CA . LEU A 1 100 ? -4.499 -14.464 8.560 1.00 59.44 100 LEU A CA 1
ATOM 784 C C . LEU A 1 100 ? -5.629 -13.997 9.482 1.00 59.44 100 LEU A C 1
ATOM 786 O O . LEU A 1 100 ? -5.391 -13.635 10.635 1.00 59.44 100 LEU A O 1
ATOM 790 N N . LEU A 1 101 ? -6.866 -13.992 8.983 1.00 61.44 101 LEU A N 1
ATOM 791 C CA . LEU A 1 101 ? -8.031 -13.684 9.799 1.00 61.44 101 LEU A CA 1
ATOM 792 C C . LEU A 1 101 ? -8.282 -14.810 10.807 1.00 61.44 101 LEU A C 1
ATOM 794 O O . LEU A 1 101 ? -8.572 -14.509 11.962 1.00 61.44 101 LEU A O 1
ATOM 798 N N . ALA A 1 102 ? -8.051 -16.074 10.438 1.00 64.00 102 ALA A N 1
ATOM 799 C CA . ALA A 1 102 ? -8.143 -17.212 11.348 1.00 64.00 102 ALA A CA 1
ATOM 800 C C . ALA A 1 102 ? -7.167 -17.101 12.533 1.00 64.00 102 ALA A C 1
ATOM 802 O O . ALA A 1 102 ? -7.564 -17.384 13.666 1.00 64.00 102 ALA A O 1
ATOM 803 N N . ASP A 1 103 ? -5.942 -16.609 12.314 1.00 62.41 103 ASP A N 1
ATOM 804 C CA . ASP A 1 103 ? -4.977 -16.326 13.391 1.00 62.41 103 ASP A CA 1
ATOM 805 C C . ASP A 1 103 ? -5.464 -15.226 14.355 1.00 62.41 103 ASP A C 1
ATOM 807 O O . ASP A 1 103 ? -5.122 -15.224 15.541 1.00 62.41 103 ASP A O 1
ATOM 811 N N . LEU A 1 104 ? -6.309 -14.312 13.870 1.00 62.19 104 LEU A N 1
ATOM 812 C CA . LEU A 1 104 ? -6.996 -13.293 14.670 1.00 62.19 104 LEU A CA 1
ATOM 813 C C . LEU A 1 104 ? -8.374 -13.748 15.184 1.00 62.19 104 LEU A C 1
ATOM 815 O O . LEU A 1 104 ? -9.024 -13.005 15.921 1.00 62.19 104 LEU A O 1
ATOM 819 N N . GLY A 1 105 ? -8.817 -14.959 14.830 1.00 59.69 105 GLY A N 1
ATOM 820 C CA . GLY A 1 105 ? -10.137 -15.499 15.163 1.00 59.69 105 GLY A CA 1
ATOM 821 C C . GLY A 1 105 ? -11.304 -14.849 14.409 1.00 59.69 105 GLY A C 1
ATOM 822 O O . GLY A 1 105 ? -12.429 -14.872 14.903 1.00 59.69 105 GLY A O 1
ATOM 823 N N . VAL A 1 106 ? -11.039 -14.249 13.250 1.00 61.56 106 VAL A N 1
ATOM 824 C CA . VAL A 1 106 ? -11.997 -13.567 12.365 1.00 61.56 106 VAL A CA 1
ATOM 825 C C . VAL A 1 106 ? -12.159 -14.391 11.078 1.00 61.56 106 VAL A C 1
ATOM 827 O O . VAL A 1 106 ? -11.223 -15.074 10.671 1.00 61.56 106 VAL A O 1
ATOM 830 N N . SER A 1 107 ? -13.321 -14.365 10.418 1.00 57.81 107 SER A N 1
ATOM 831 C CA . SER A 1 107 ? -13.513 -15.005 9.107 1.00 57.81 107 SER A CA 1
ATOM 832 C C . SER A 1 107 ? -13.702 -13.968 8.000 1.00 57.81 107 SER A C 1
ATOM 834 O O . SER A 1 107 ? -14.302 -12.917 8.212 1.00 57.81 107 SER A O 1
ATOM 836 N N . LEU A 1 108 ? -13.272 -14.291 6.775 1.00 54.66 108 LEU A N 1
ATOM 837 C CA . LEU A 1 108 ? -13.621 -13.512 5.578 1.00 54.66 108 LEU A CA 1
ATOM 838 C C . LEU A 1 108 ? -15.131 -13.370 5.377 1.00 54.66 108 LEU A C 1
ATOM 840 O O . LEU A 1 108 ? -15.583 -12.385 4.805 1.00 54.66 108 LEU A O 1
ATOM 844 N N . THR A 1 109 ? -15.910 -14.336 5.863 1.00 58.78 109 THR A N 1
ATOM 845 C CA . THR A 1 109 ? -17.376 -14.295 5.797 1.00 58.78 109 THR A CA 1
ATOM 846 C C . THR A 1 109 ? -18.002 -13.247 6.724 1.00 58.78 109 THR A C 1
ATOM 848 O O . THR A 1 109 ? -19.172 -12.913 6.544 1.00 58.78 109 THR A O 1
ATOM 851 N N . ASP A 1 110 ? -17.227 -12.692 7.665 1.00 56.41 110 ASP A N 1
ATOM 852 C CA . ASP A 1 110 ? -17.643 -11.598 8.550 1.00 56.41 110 ASP A CA 1
ATOM 853 C C . ASP A 1 110 ? -17.410 -10.207 7.928 1.00 56.41 110 ASP A C 1
ATOM 855 O O . ASP A 1 110 ? -17.874 -9.199 8.466 1.00 56.41 110 ASP A O 1
ATOM 859 N N . LEU A 1 111 ? -16.687 -10.133 6.803 1.00 57.50 111 LEU A N 1
ATOM 860 C CA . LEU A 1 111 ? -16.459 -8.899 6.055 1.00 57.50 111 LEU A CA 1
ATOM 861 C C . LEU A 1 111 ? -17.501 -8.780 4.935 1.00 57.50 111 LEU A C 1
ATOM 863 O O . LEU A 1 111 ? -17.696 -9.702 4.147 1.00 57.50 111 LEU A O 1
ATOM 867 N N . ASP A 1 112 ? -18.184 -7.635 4.871 1.00 57.09 112 ASP A N 1
ATOM 868 C CA . ASP A 1 112 ? -19.205 -7.369 3.852 1.00 57.09 112 ASP A CA 1
ATOM 869 C C . ASP A 1 112 ? -18.572 -7.401 2.447 1.00 57.09 112 ASP A C 1
ATOM 871 O O . ASP A 1 112 ? -17.531 -6.781 2.214 1.00 57.09 112 ASP A O 1
ATOM 875 N N . ALA A 1 113 ? -19.196 -8.114 1.503 1.00 53.25 113 ALA A N 1
ATOM 876 C CA . ALA A 1 113 ? -18.679 -8.338 0.147 1.00 53.25 113 ALA A CA 1
ATOM 877 C C . ALA A 1 113 ? -18.422 -7.028 -0.629 1.00 53.25 113 ALA A C 1
ATOM 879 O O . ALA A 1 113 ? -17.597 -6.988 -1.540 1.00 53.25 113 ALA A O 1
ATOM 880 N N . LEU A 1 114 ? -19.065 -5.932 -0.211 1.00 51.91 114 LEU A N 1
ATOM 881 C CA . LEU A 1 114 ? -18.865 -4.572 -0.723 1.00 51.91 114 LEU A CA 1
ATOM 882 C C . LEU A 1 114 ? -17.491 -3.959 -0.393 1.00 51.91 114 LEU A C 1
ATOM 884 O O . LEU A 1 114 ? -17.143 -2.927 -0.955 1.00 51.91 114 LEU A O 1
ATOM 888 N N . VAL A 1 115 ? -16.718 -4.550 0.524 1.00 55.47 115 VAL A N 1
ATOM 889 C CA . VAL A 1 115 ?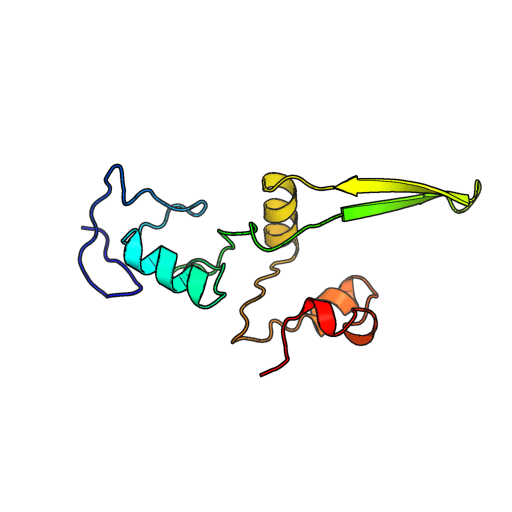 -15.397 -4.040 0.937 1.00 55.47 115 VAL A CA 1
ATOM 890 C C . VAL A 1 115 ? -14.274 -4.500 -0.003 1.00 55.47 115 VAL A C 1
ATOM 892 O O . VAL A 1 115 ? -13.211 -3.885 -0.023 1.00 55.47 115 VAL A O 1
ATOM 895 N N . LEU A 1 116 ? -14.489 -5.568 -0.778 1.00 52.56 116 LEU A N 1
ATOM 896 C CA . LEU A 1 116 ? -13.439 -6.223 -1.569 1.00 52.56 116 LEU A CA 1
ATOM 897 C C . LEU A 1 116 ? -13.487 -5.914 -3.073 1.00 52.56 116 LEU A C 1
ATOM 899 O O . LEU A 1 116 ? -12.722 -6.527 -3.810 1.00 52.56 116 LEU A O 1
ATOM 903 N N . ASP A 1 117 ? -14.374 -5.023 -3.533 1.00 48.06 117 ASP A N 1
ATOM 904 C CA . ASP A 1 117 ? -14.553 -4.664 -4.955 1.00 48.06 117 ASP A CA 1
ATOM 905 C C . ASP A 1 117 ? -14.532 -5.882 -5.913 1.00 48.06 117 ASP A C 1
ATOM 907 O O . ASP A 1 117 ? -14.057 -5.811 -7.045 1.00 48.06 117 ASP A O 1
ATOM 911 N N . THR A 1 118 ? -15.057 -7.029 -5.470 1.00 48.62 118 THR A N 1
ATOM 912 C CA . THR A 1 118 ? -15.154 -8.253 -6.282 1.00 48.62 118 THR A CA 1
ATOM 913 C C . THR A 1 118 ? -16.519 -8.334 -6.951 1.00 48.62 118 THR A C 1
ATOM 915 O O . THR A 1 118 ? -17.286 -9.261 -6.728 1.00 48.62 118 THR A O 1
ATOM 918 N N . GLU A 1 119 ? -16.821 -7.353 -7.798 1.00 45.97 119 GLU A N 1
ATOM 919 C CA . GLU A 1 119 ? -17.947 -7.412 -8.734 1.00 45.97 119 GLU A CA 1
ATOM 920 C C . GLU A 1 119 ? -17.447 -6.960 -10.120 1.00 45.97 119 GLU A C 1
ATOM 922 O O . GLU A 1 119 ? -17.360 -5.762 -10.399 1.00 45.97 119 GLU A O 1
ATOM 927 N N . GLY A 1 120 ? -17.103 -7.925 -10.988 1.00 43.97 120 GLY A N 1
ATOM 928 C CA . GLY A 1 120 ? -16.746 -7.690 -12.397 1.00 43.97 120 GLY A CA 1
ATOM 929 C C . GLY A 1 120 ? -15.796 -8.708 -13.006 1.00 43.97 120 GLY A C 1
ATOM 930 O O . GLY A 1 120 ? -14.588 -8.400 -13.055 1.00 43.97 120 GLY A O 1
#

Sequence (120 aa):
MPECAICLGEVRSTRANTPIRCGHIFHSHCIQKWKDEGKNTCPTCRKVFDVSQFKVTLTVQNNYTAESNTVSLESEAIFNIMDIFDMSFDVENTVDLDSLLADLGVSLTDLDALVLDTEG

InterPro domains:
  IPR001841 Zinc finger, RING-type [PF13639] (3-46)
  IPR001841 Zinc finger, RING-type [PS50089] (4-46)
  IPR001841 Zinc finger, RING-type [SM00184] (4-45)
  IPR013083 Zinc finger, RING/FYVE/PHD-type [G3DSA:3.30.40.10] (1-78)

Nearest PDB structures (foldseek):
  5ulk-assembly1_C  TM=8.514E-01  e=5.184E-03  Homo sapiens
  5vo0-assembly1_A  TM=6.015E-01  e=4.541E-03  Danio rerio
  8guj-assembly1_L  TM=7.677E-01  e=5.248E-02  Homo sapiens
  5vnz-assembly2_D  TM=4.766E-01  e=1.821E-02  Danio rerio

Mean predicted aligned error: 10.0 Å

pLDDT: mean 78.34, std 16.73, range [43.28, 96.56]

Secondary structure (DSSP, 8-state):
--B-TTT--B----SSS---TTS----HHHHHHHHHTT--B-TTT--B---TT---EEEEE-TTT--EEEEEPPHHHHHHHHHHTT---BTTB---HHHHHHHTT--GGGS-GGGTT---

Organism: NCBI:txid1070528

Foldseek 3Di:
DAAALQPRHDDDDDPQFDAFPVRHTHHNVRVVVCVVVVFQADSPPGQGRDPPVDWDKDKDADPVVRDIDIDIDDPVVVSVVCVVLVDRLPVVDPPCVQVSCVVVVHGPVVDDPVVNPPDD

Solvent-accessible surface area (backbone atoms only — not comparable to full-atom values): 7666 Å² total; per-residue (Å²): 124,58,56,12,87,84,79,73,41,82,37,67,86,44,99,73,19,52,57,48,85,89,65,56,54,40,46,52,68,57,55,48,52,41,42,75,72,66,44,34,48,37,93,86,76,52,51,76,64,57,62,88,90,62,86,56,70,53,73,53,71,40,86,89,80,72,48,72,49,76,46,76,59,54,71,69,58,51,50,51,49,32,64,74,67,68,60,51,80,41,92,89,46,82,56,61,54,52,62,58,27,48,78,73,74,42,55,64,87,76,51,64,72,84,78,68,77,83,78,134